Protein AF-A0A2I0VG80-F1 (afdb_monomer_lite)

Organism: NCBI:txid906689

InterPro domains:
  IPR001585 Transaldolase/Fructose-6-phosphate aldolase [PF00923] (35-62)
  IPR013785 Aldolase-type TIM barrel [G3DSA:3.20.20.70] (5-63)
  IPR018225 Transaldolase, active site [PS01054] (40-48)

Sequence (63 aa):
MIKRTTLHDLYESQGESPWYDNLCRPVTNLLPHIARGVRGVTSNPTIFQKAISSSNAYDEQFG

Foldseek 3Di:
DLDADVLQCCCPVVVDAAEAEADAPPNVVCVVVVSHNHDYYDDDPVRVVCRVVVDCPCVVPPD

pLDDT: mean 94.56, std 6.44, range [58.41, 98.12]

Radius of gyration: 14.56 Å; chains: 1; bounding box: 35×18×38 Å

Structure (mmCIF, N/CA/C/O backbone):
data_AF-A0A2I0VG80-F1
#
_entry.id   AF-A0A2I0VG80-F1
#
loop_
_atom_site.group_PDB
_atom_site.id
_atom_site.type_symbol
_atom_site.label_atom_id
_atom_site.label_alt_id
_atom_site.label_comp_id
_atom_site.label_asym_id
_atom_site.label_entity_id
_atom_site.label_seq_id
_atom_site.pdbx_PDB_ins_code
_atom_site.Cartn_x
_atom_site.Cartn_y
_atom_site.Cartn_z
_atom_site.occupancy
_atom_site.B_iso_or_equiv
_atom_site.auth_seq_id
_atom_site.auth_comp_id
_atom_site.auth_asym_id
_atom_site.auth_atom_id
_atom_site.pdbx_PDB_mod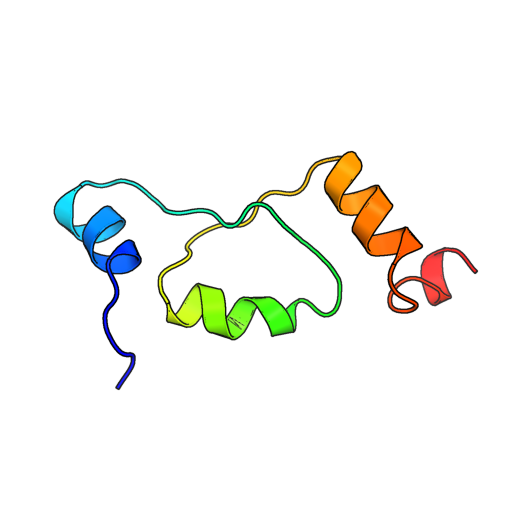el_num
ATOM 1 N N . MET A 1 1 ? -21.056 -10.413 0.015 1.00 58.41 1 MET A N 1
ATOM 2 C CA . MET A 1 1 ? -20.887 -9.493 1.163 1.00 58.41 1 MET A CA 1
ATOM 3 C C . MET A 1 1 ? -19.403 -9.244 1.359 1.00 58.41 1 MET A C 1
ATOM 5 O O . MET A 1 1 ? -18.652 -10.213 1.380 1.00 58.41 1 MET A O 1
ATOM 9 N N . ILE A 1 2 ? -18.970 -7.986 1.457 1.00 70.38 2 ILE A N 1
ATOM 10 C CA . ILE A 1 2 ? -17.589 -7.668 1.846 1.00 70.38 2 ILE A CA 1
ATOM 11 C C . ILE A 1 2 ? -17.451 -8.010 3.332 1.00 70.38 2 ILE A C 1
ATOM 13 O O . ILE A 1 2 ? -18.245 -7.548 4.151 1.00 70.38 2 ILE A O 1
ATOM 17 N N . LYS A 1 3 ? -16.492 -8.874 3.677 1.00 87.19 3 LYS A N 1
ATOM 18 C CA . LYS A 1 3 ? -16.241 -9.260 5.069 1.00 87.19 3 LYS A CA 1
ATOM 19 C C . LYS A 1 3 ? -15.576 -8.085 5.790 1.00 87.19 3 LYS A C 1
ATOM 21 O O . LYS A 1 3 ? -14.482 -7.677 5.407 1.00 87.19 3 LYS A O 1
ATOM 26 N N . ARG A 1 4 ? -16.234 -7.568 6.832 1.00 93.50 4 ARG A N 1
ATOM 27 C CA . ARG A 1 4 ? -15.688 -6.535 7.728 1.00 93.50 4 ARG A CA 1
ATOM 28 C C . ARG A 1 4 ? -14.357 -6.991 8.334 1.00 93.50 4 ARG A C 1
ATOM 30 O O . ARG A 1 4 ? -14.165 -8.173 8.624 1.00 93.50 4 ARG A O 1
ATOM 37 N N . THR A 1 5 ? -13.449 -6.040 8.517 1.00 97.25 5 THR A N 1
ATOM 38 C CA . THR A 1 5 ? -12.112 -6.235 9.098 1.00 97.25 5 THR A CA 1
ATOM 39 C C . THR A 1 5 ? -11.846 -5.147 10.136 1.00 97.25 5 THR A C 1
ATOM 41 O O . THR A 1 5 ? -12.525 -4.121 10.145 1.00 97.25 5 THR A O 1
ATOM 44 N N . THR A 1 6 ? -10.780 -5.311 10.915 1.00 97.44 6 THR A N 1
ATOM 45 C CA . THR A 1 6 ? -10.308 -4.303 11.873 1.00 97.44 6 THR A CA 1
ATOM 46 C C . THR A 1 6 ? -9.955 -2.957 11.234 1.00 97.44 6 THR A C 1
ATOM 48 O O . THR A 1 6 ? -10.043 -1.936 11.903 1.00 97.44 6 THR A O 1
ATOM 51 N N . LEU A 1 7 ? -9.591 -2.917 9.945 1.00 97.62 7 LEU A N 1
ATOM 52 C CA . LEU A 1 7 ? -9.307 -1.661 9.236 1.00 97.62 7 LEU A CA 1
ATOM 53 C C . LEU A 1 7 ? -10.570 -0.815 9.034 1.00 97.62 7 LEU A C 1
ATOM 55 O O . LEU A 1 7 ? -10.496 0.410 9.042 1.00 97.62 7 LEU A O 1
ATOM 59 N N . HIS A 1 8 ? -11.726 -1.465 8.880 1.00 97.88 8 HIS A N 1
ATOM 60 C CA . HIS A 1 8 ? -13.005 -0.763 8.821 1.00 97.88 8 HIS A CA 1
ATOM 61 C C . HIS A 1 8 ? -13.339 -0.151 10.184 1.00 97.88 8 HIS A C 1
ATOM 63 O O . HIS A 1 8 ? -13.687 1.024 10.256 1.00 97.88 8 HIS A O 1
ATOM 69 N N . ASP A 1 9 ? -13.161 -0.918 11.264 1.00 97.88 9 ASP A N 1
ATOM 70 C CA . ASP A 1 9 ? -13.449 -0.446 12.621 1.00 97.88 9 ASP A CA 1
ATOM 71 C C . ASP A 1 9 ? -12.478 0.663 13.061 1.00 97.88 9 ASP A C 1
ATOM 73 O O . ASP A 1 9 ? -12.895 1.605 13.730 1.00 97.88 9 ASP A O 1
ATOM 77 N N . LEU A 1 10 ? -11.209 0.607 12.640 1.00 97.81 10 LEU A N 1
ATOM 78 C CA . LEU A 1 10 ? -10.225 1.666 12.885 1.00 97.81 10 LEU A CA 1
ATOM 79 C C . LEU A 1 10 ? -10.710 3.015 12.336 1.00 97.81 10 LEU A C 1
ATOM 81 O O . LEU A 1 10 ? -10.652 4.025 13.033 1.00 97.81 10 LEU A O 1
ATOM 85 N N . TYR A 1 11 ? -11.267 3.023 11.126 1.00 97.81 11 TYR A N 1
ATOM 86 C CA . TYR A 1 11 ? -11.812 4.248 10.557 1.00 97.81 11 TYR A CA 1
ATOM 87 C C . TYR A 1 11 ? -13.145 4.650 11.192 1.00 97.81 11 TYR A C 1
ATOM 89 O O . TYR A 1 11 ? -13.298 5.784 11.634 1.00 97.81 11 TYR A O 1
ATOM 97 N N . GLU A 1 12 ? -14.111 3.736 11.251 1.00 97.88 12 GLU A N 1
ATOM 98 C CA . GLU A 1 12 ? -15.474 4.066 11.680 1.00 97.88 12 GLU A CA 1
ATOM 99 C C . GLU A 1 12 ? -15.582 4.351 13.182 1.00 97.88 12 GLU A C 1
ATOM 101 O O . GLU A 1 12 ? -16.369 5.202 13.586 1.00 97.88 12 GLU A O 1
ATOM 106 N N . SER A 1 13 ? -14.813 3.637 14.011 1.00 97.94 13 SER A N 1
ATOM 107 C CA . SER A 1 13 ? -14.893 3.744 15.474 1.00 97.94 13 SER A CA 1
ATOM 108 C C . SER A 1 13 ? -13.838 4.676 16.062 1.00 97.94 13 SER A C 1
ATOM 110 O O . SER A 1 13 ? -14.085 5.257 17.113 1.00 97.94 13 SER A O 1
ATOM 112 N N . GLN A 1 14 ? -12.666 4.797 15.427 1.00 98.00 14 GLN A N 1
ATOM 113 C CA . GLN A 1 14 ? -11.552 5.600 15.958 1.00 98.00 14 GLN A CA 1
ATOM 114 C C . GLN A 1 14 ? -11.246 6.847 15.116 1.00 98.00 14 GLN A C 1
ATOM 116 O O . GLN A 1 14 ? -10.479 7.694 15.556 1.00 98.00 14 GLN A O 1
ATOM 121 N N . GLY A 1 15 ? -11.831 6.991 13.921 1.00 97.75 15 GLY A N 1
ATOM 122 C CA . GLY A 1 15 ? -11.566 8.119 13.020 1.00 97.75 15 GLY A CA 1
ATOM 123 C C . GLY A 1 15 ? -10.235 8.029 12.263 1.00 97.75 15 GLY A C 1
ATOM 124 O O . GLY A 1 15 ? -9.924 8.912 11.464 1.00 97.75 15 GLY A O 1
ATOM 125 N N . GLU A 1 16 ? -9.470 6.955 12.454 1.00 98.00 16 GLU A N 1
ATOM 126 C CA . GLU A 1 16 ? -8.133 6.786 11.885 1.00 98.00 16 GLU A CA 1
ATOM 127 C C . GLU A 1 16 ? -8.200 6.111 10.511 1.00 98.00 16 GLU A C 1
ATOM 129 O O . GLU A 1 16 ? -8.774 5.035 10.344 1.00 98.00 16 GLU A O 1
ATOM 134 N N . SER A 1 17 ? -7.612 6.730 9.486 1.00 98.06 17 SER A N 1
ATOM 135 C CA . SER A 1 17 ? -7.641 6.177 8.125 1.00 98.06 17 SER A CA 1
ATOM 136 C C . SER A 1 17 ? -6.428 5.273 7.870 1.00 98.06 17 SER A C 1
ATOM 138 O O . SER A 1 17 ? -5.309 5.777 7.850 1.00 98.06 17 SER A O 1
ATOM 140 N N . PRO A 1 18 ? -6.607 3.964 7.606 1.00 97.81 18 PRO A N 1
ATOM 141 C CA . PRO A 1 18 ? -5.496 3.055 7.326 1.00 97.81 18 PRO A CA 1
ATOM 142 C C . PRO A 1 18 ? -4.971 3.198 5.893 1.00 97.81 18 PRO A C 1
ATOM 144 O O . PRO A 1 18 ? -5.737 3.145 4.923 1.00 97.81 18 PRO A O 1
ATOM 147 N N . TRP A 1 19 ? -3.651 3.351 5.760 1.00 98.12 19 TRP A N 1
ATOM 148 C CA . TRP A 1 19 ? -2.950 3.504 4.481 1.00 98.12 19 TRP A CA 1
ATOM 149 C C . TRP A 1 19 ? -2.019 2.317 4.224 1.00 98.12 19 TRP A C 1
ATOM 151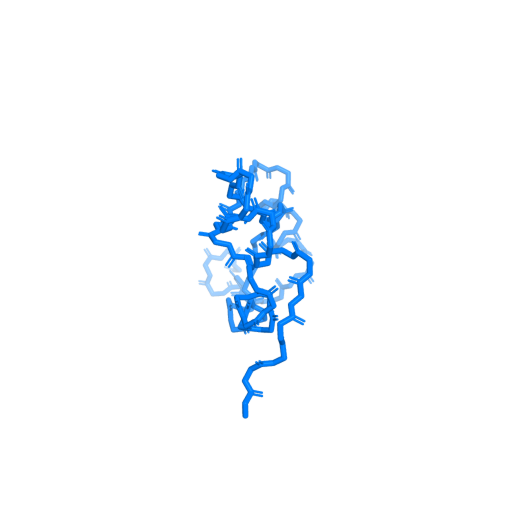 O O . TRP A 1 19 ? -1.496 1.706 5.155 1.00 98.12 19 TRP A O 1
ATOM 161 N N . TYR A 1 20 ? -1.824 1.981 2.951 1.00 97.38 20 TYR A N 1
ATOM 162 C CA . TYR A 1 20 ? -0.922 0.918 2.520 1.00 97.38 20 TYR A CA 1
ATOM 163 C C . TYR A 1 20 ? 0.375 1.506 1.954 1.00 97.38 20 TYR A C 1
ATOM 165 O O . TYR A 1 20 ? 0.352 2.218 0.950 1.00 97.38 20 TYR A O 1
ATOM 173 N N . ASP A 1 21 ? 1.503 1.201 2.601 1.00 96.75 21 ASP A N 1
ATOM 174 C CA . ASP A 1 21 ? 2.818 1.768 2.270 1.00 96.75 21 ASP A CA 1
ATOM 175 C C . ASP A 1 21 ? 3.553 0.987 1.178 1.00 96.75 21 ASP A C 1
ATOM 177 O O . ASP A 1 21 ? 4.643 0.449 1.370 1.00 96.75 21 ASP A O 1
ATOM 181 N N . ASN A 1 22 ? 2.901 0.858 0.026 1.00 95.00 22 ASN A N 1
ATOM 182 C CA . ASN A 1 22 ? 3.496 0.308 -1.181 1.00 95.00 22 ASN A CA 1
ATOM 183 C C . ASN A 1 22 ? 2.659 0.695 -2.408 1.00 95.00 22 ASN A C 1
ATOM 185 O O . ASN A 1 22 ? 1.427 0.721 -2.356 1.00 95.00 22 ASN A O 1
ATOM 189 N N . LEU A 1 23 ? 3.328 0.922 -3.538 1.00 95.38 23 LEU A N 1
ATOM 190 C CA . LEU A 1 23 ? 2.687 1.211 -4.816 1.00 95.38 23 LEU A CA 1
ATOM 191 C C . LEU A 1 23 ? 3.544 0.671 -5.966 1.00 95.38 23 LEU A C 1
ATOM 193 O O . LEU A 1 23 ? 4.659 1.133 -6.187 1.00 95.38 23 LEU A O 1
ATOM 197 N N . CYS A 1 24 ? 3.010 -0.303 -6.705 1.00 94.94 24 CYS A N 1
ATOM 198 C CA . CYS A 1 24 ? 3.670 -0.939 -7.847 1.00 94.94 24 CYS A CA 1
ATOM 199 C C . CYS A 1 24 ? 2.634 -1.323 -8.919 1.00 94.94 24 CYS A C 1
ATOM 201 O O . CYS A 1 24 ? 1.454 -1.518 -8.610 1.00 94.94 24 CYS A O 1
ATOM 203 N N . ARG A 1 25 ? 3.064 -1.428 -10.181 1.00 94.81 25 ARG A N 1
ATOM 204 C CA . ARG A 1 25 ? 2.245 -1.954 -11.281 1.00 94.81 25 ARG A CA 1
ATOM 205 C C . ARG A 1 25 ? 2.218 -3.499 -11.260 1.00 94.81 25 ARG A C 1
ATOM 207 O O . ARG A 1 25 ? 3.252 -4.113 -11.006 1.00 94.81 25 ARG A O 1
ATOM 214 N N . PRO A 1 26 ? 1.073 -4.134 -11.578 1.00 94.06 26 PRO A N 1
ATOM 215 C CA . PRO A 1 26 ? -0.220 -3.514 -11.855 1.00 94.06 26 PRO A CA 1
ATOM 216 C C . PRO A 1 26 ? -0.940 -3.084 -10.565 1.00 94.06 26 PRO A C 1
ATOM 218 O O . PRO A 1 26 ? -0.966 -3.801 -9.565 1.00 94.06 26 PRO A O 1
ATOM 221 N N . VAL A 1 27 ? -1.607 -1.927 -10.610 1.00 93.56 27 VAL A N 1
ATOM 222 C CA . VAL A 1 27 ? -2.332 -1.363 -9.451 1.00 93.56 27 VAL A CA 1
ATOM 223 C C . VAL A 1 27 ? -3.553 -2.191 -9.035 1.00 93.56 27 VAL A C 1
ATOM 225 O O . VAL A 1 27 ? -4.075 -2.024 -7.936 1.00 93.56 27 VAL A O 1
ATOM 228 N N . THR A 1 28 ? -3.989 -3.131 -9.875 1.00 95.12 28 THR A N 1
ATOM 229 C CA . THR A 1 28 ? -5.068 -4.088 -9.580 1.00 95.12 28 THR A CA 1
ATOM 230 C C . THR A 1 28 ? -4.773 -4.945 -8.352 1.00 95.12 28 THR A C 1
ATOM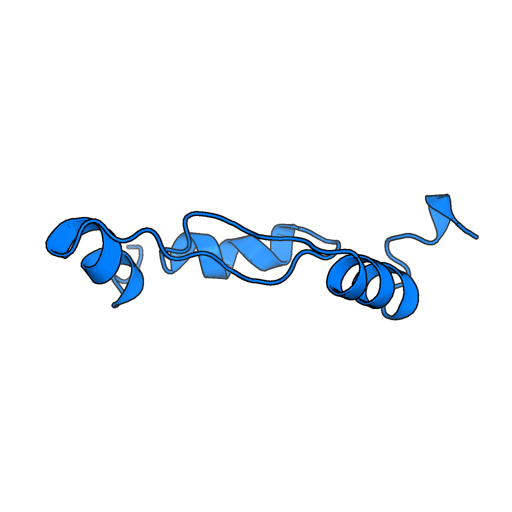 232 O O . THR A 1 28 ? -5.702 -5.381 -7.673 1.00 95.12 28 THR A O 1
ATOM 235 N N . ASN A 1 29 ? -3.496 -5.118 -7.999 1.00 92.38 29 ASN A N 1
ATOM 236 C CA . ASN A 1 29 ? -3.082 -5.809 -6.779 1.00 92.38 29 ASN A CA 1
ATOM 237 C C . ASN A 1 29 ? -3.542 -5.095 -5.495 1.00 92.38 29 ASN A C 1
ATOM 239 O O . ASN A 1 29 ? -3.552 -5.707 -4.431 1.00 92.38 29 ASN A O 1
ATOM 243 N N . LEU A 1 30 ? -3.976 -3.831 -5.576 1.00 95.69 30 LEU A N 1
ATOM 244 C CA . LEU A 1 30 ? -4.541 -3.085 -4.450 1.00 95.69 30 LEU A CA 1
ATOM 245 C C . LEU A 1 30 ? -6.012 -3.425 -4.174 1.00 95.69 30 LEU A C 1
ATOM 247 O O . LEU A 1 30 ? -6.476 -3.195 -3.059 1.00 95.69 30 LEU A O 1
ATOM 251 N N . LEU A 1 31 ? -6.754 -4.002 -5.128 1.00 95.88 31 LEU A N 1
ATOM 252 C CA . LEU A 1 31 ? -8.192 -4.273 -4.969 1.00 95.88 31 LEU A CA 1
ATOM 253 C C . LEU A 1 31 ? -8.523 -5.090 -3.702 1.00 95.88 31 LEU A C 1
ATOM 255 O O . LEU A 1 31 ? -9.435 -4.695 -2.971 1.00 95.88 31 LEU A O 1
ATOM 259 N N . PRO A 1 32 ? -7.778 -6.159 -3.347 1.00 95.62 32 PRO A N 1
ATOM 260 C CA . PRO A 1 32 ? -8.019 -6.892 -2.103 1.00 95.62 32 PRO A CA 1
ATOM 261 C C . PRO A 1 32 ? -7.708 -6.078 -0.840 1.00 95.62 32 PRO A C 1
ATOM 263 O O . PRO A 1 32 ? -8.241 -6.365 0.230 1.00 95.62 32 PRO A O 1
ATOM 266 N N . HIS A 1 33 ? -6.825 -5.082 -0.920 1.00 96.50 33 HIS A N 1
ATOM 267 C CA . HIS A 1 33 ? -6.519 -4.188 0.198 1.00 96.50 33 HIS A CA 1
ATOM 268 C C . HIS A 1 33 ? -7.639 -3.169 0.404 1.00 96.50 33 HIS A C 1
ATOM 270 O O . HIS A 1 33 ? -8.097 -2.997 1.533 1.00 96.50 33 HIS A O 1
ATOM 276 N N . ILE A 1 34 ? -8.143 -2.588 -0.686 1.00 96.19 34 ILE A N 1
ATOM 277 C CA . ILE A 1 34 ? -9.302 -1.686 -0.674 1.00 96.19 34 ILE A CA 1
ATOM 278 C C . ILE A 1 34 ? -10.528 -2.419 -0.119 1.00 96.19 34 ILE A C 1
ATOM 280 O O . ILE A 1 34 ? -11.161 -1.945 0.818 1.00 96.19 34 ILE A O 1
ATOM 284 N N . ALA A 1 35 ? -10.805 -3.634 -0.605 1.00 96.75 35 ALA A N 1
ATOM 285 C CA . ALA A 1 35 ? -11.908 -4.461 -0.110 1.00 96.75 35 ALA A CA 1
ATOM 286 C C . ALA A 1 35 ? -11.769 -4.841 1.376 1.00 96.75 35 ALA A C 1
ATOM 288 O O . ALA A 1 35 ? -12.759 -5.145 2.036 1.00 96.75 35 ALA A O 1
ATOM 289 N N . ARG A 1 36 ? -10.544 -4.834 1.916 1.00 96.56 36 ARG A N 1
ATOM 290 C CA . ARG A 1 36 ? -10.270 -5.062 3.340 1.00 96.56 36 ARG A CA 1
ATOM 291 C C . ARG A 1 36 ? -10.267 -3.784 4.170 1.00 96.56 36 ARG A C 1
ATOM 293 O O . ARG A 1 36 ? -10.053 -3.908 5.368 1.00 96.56 36 ARG A O 1
ATOM 300 N N . GLY A 1 37 ? -10.518 -2.611 3.595 1.00 97.00 37 GLY A N 1
ATOM 301 C CA . GLY A 1 37 ? -10.670 -1.356 4.332 1.00 97.00 37 GLY A CA 1
ATOM 302 C C . GLY A 1 37 ? -9.484 -0.394 4.247 1.00 97.00 37 GLY A C 1
ATOM 303 O O . GLY A 1 37 ? -9.500 0.609 4.949 1.00 97.00 37 GLY A O 1
ATOM 304 N N . VAL A 1 38 ? -8.468 -0.650 3.410 1.00 97.62 38 VAL A N 1
ATOM 305 C CA . VAL A 1 38 ? -7.427 0.356 3.111 1.00 97.62 38 VAL A CA 1
ATOM 306 C C . VAL A 1 38 ? -8.054 1.548 2.386 1.00 97.62 38 VAL A C 1
ATOM 308 O O . VAL A 1 38 ? -8.817 1.363 1.438 1.00 97.62 38 VAL A O 1
ATOM 311 N N . ARG A 1 39 ? -7.711 2.769 2.813 1.00 97.44 39 ARG A N 1
ATOM 312 C CA . ARG A 1 39 ? -8.316 4.022 2.315 1.00 97.44 39 ARG A CA 1
ATOM 313 C C . ARG A 1 39 ? -7.338 4.947 1.594 1.00 97.44 39 ARG A C 1
ATOM 315 O O . ARG A 1 39 ? -7.758 5.943 1.017 1.00 97.44 39 ARG A O 1
ATOM 322 N N . GLY A 1 40 ? -6.052 4.616 1.614 1.00 97.31 40 GLY A N 1
ATOM 323 C CA . GLY A 1 40 ? -5.002 5.380 0.955 1.00 97.31 40 GLY A CA 1
ATOM 324 C C . GLY A 1 40 ? -3.783 4.517 0.666 1.00 97.31 40 GLY A C 1
ATOM 325 O O . GLY A 1 40 ? -3.632 3.423 1.213 1.00 97.31 40 GLY A O 1
ATOM 326 N N . VAL A 1 41 ? -2.913 5.021 -0.199 1.00 97.44 41 VAL A N 1
ATOM 327 C CA . VAL A 1 41 ? -1.605 4.430 -0.481 1.00 97.44 41 VAL A CA 1
ATOM 328 C C . VAL A 1 41 ? -0.543 5.509 -0.379 1.00 97.44 41 VAL A C 1
ATOM 330 O O . VAL A 1 41 ? -0.801 6.667 -0.710 1.00 97.44 41 VAL A O 1
ATOM 333 N N . THR A 1 42 ? 0.652 5.128 0.052 1.00 96.88 42 THR A N 1
ATOM 334 C CA . THR A 1 42 ? 1.836 5.980 -0.039 1.00 96.88 42 THR A CA 1
ATOM 335 C C . THR A 1 42 ? 2.823 5.419 -1.045 1.00 96.88 42 THR A C 1
ATOM 337 O O . THR A 1 42 ? 2.933 4.216 -1.280 1.00 96.88 42 THR A O 1
ATOM 340 N N . SER A 1 43 ? 3.570 6.339 -1.636 1.00 95.75 43 SER A N 1
ATOM 341 C CA . SER A 1 43 ? 4.788 6.043 -2.370 1.00 95.75 43 SER A CA 1
ATOM 342 C C . SER A 1 43 ? 5.897 6.933 -1.840 1.00 95.75 43 SER A C 1
ATOM 344 O O . SER A 1 43 ? 5.649 8.060 -1.415 1.00 95.75 43 SER A O 1
ATOM 346 N N . ASN A 1 44 ? 7.123 6.450 -1.934 1.00 96.44 44 ASN A N 1
ATOM 347 C CA . ASN A 1 44 ? 8.332 7.211 -1.662 1.00 96.44 44 ASN A CA 1
ATOM 348 C C . ASN A 1 44 ? 9.420 6.777 -2.668 1.00 96.44 44 ASN A C 1
ATOM 350 O O . ASN A 1 44 ? 9.218 5.783 -3.379 1.00 96.44 44 ASN A O 1
ATOM 354 N N . PRO A 1 45 ? 10.561 7.486 -2.765 1.00 97.31 45 PRO A N 1
ATOM 355 C CA . PRO A 1 45 ? 11.609 7.146 -3.730 1.00 97.31 45 PRO A CA 1
ATOM 356 C C . PRO A 1 45 ? 12.089 5.689 -3.645 1.00 97.31 45 PRO A C 1
ATOM 358 O O . PRO A 1 45 ? 12.305 5.053 -4.673 1.00 97.31 45 PRO A O 1
ATOM 361 N N . THR A 1 46 ? 12.183 5.118 -2.440 1.00 97.56 46 THR A N 1
ATOM 362 C CA . THR A 1 46 ? 12.600 3.721 -2.246 1.00 97.56 46 THR A CA 1
ATOM 363 C C . THR A 1 46 ? 11.554 2.721 -2.747 1.00 97.56 46 THR A C 1
ATOM 365 O O . THR A 1 46 ? 11.921 1.715 -3.353 1.00 97.56 46 THR A O 1
ATOM 368 N N . ILE A 1 47 ? 10.261 2.983 -2.528 1.00 96.62 47 ILE A N 1
ATOM 369 C CA . ILE A 1 47 ? 9.159 2.169 -3.068 1.00 96.62 47 ILE A CA 1
ATOM 370 C C . ILE A 1 47 ? 9.183 2.207 -4.597 1.00 96.62 47 ILE A C 1
ATOM 372 O O . ILE A 1 47 ? 9.131 1.154 -5.226 1.00 96.62 47 ILE A O 1
ATOM 376 N N . PHE A 1 48 ? 9.336 3.393 -5.195 1.00 94.94 48 PHE A N 1
ATOM 377 C CA . PHE A 1 48 ? 9.407 3.534 -6.651 1.00 94.94 48 PHE A CA 1
ATOM 378 C C . PHE A 1 48 ? 10.606 2.806 -7.253 1.00 94.94 48 PHE A C 1
ATOM 380 O O . PHE A 1 48 ? 10.441 2.054 -8.211 1.00 94.94 48 PHE A O 1
ATOM 387 N N . GLN A 1 49 ? 11.795 2.979 -6.670 1.00 96.12 49 GLN A N 1
ATOM 388 C CA . GLN A 1 49 ? 12.999 2.293 -7.132 1.00 96.12 49 GLN A CA 1
ATOM 389 C C . GLN A 1 49 ? 12.806 0.772 -7.123 1.00 96.12 49 GLN A C 1
ATOM 391 O O . GLN A 1 49 ? 13.136 0.111 -8.103 1.00 96.12 49 GLN A O 1
ATOM 396 N N . LYS A 1 50 ? 12.232 0.222 -6.043 1.00 96.31 50 LYS A N 1
ATOM 397 C CA . LYS A 1 50 ? 11.926 -1.212 -5.945 1.00 96.31 50 LYS A CA 1
ATOM 398 C C . LYS A 1 50 ? 10.875 -1.648 -6.961 1.00 96.31 50 LYS A C 1
ATOM 400 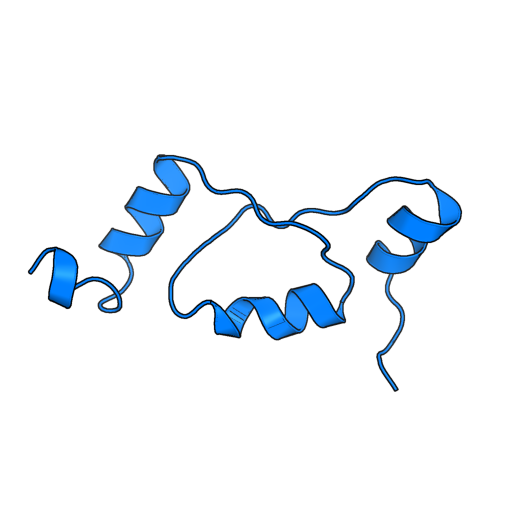O O . LYS A 1 50 ? 11.031 -2.704 -7.561 1.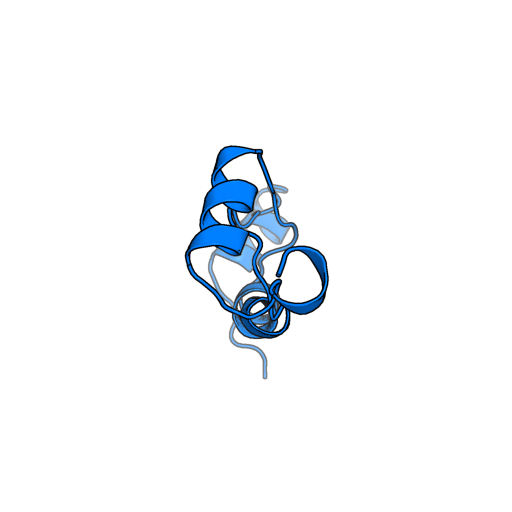00 96.31 50 LYS A O 1
ATOM 405 N N . ALA A 1 51 ? 9.815 -0.866 -7.155 1.00 95.56 51 ALA A N 1
ATOM 406 C CA . ALA A 1 51 ? 8.754 -1.190 -8.104 1.00 95.56 51 ALA A CA 1
ATOM 407 C C . ALA A 1 51 ? 9.287 -1.306 -9.541 1.00 95.56 51 ALA A C 1
ATOM 409 O O . ALA A 1 51 ? 8.940 -2.255 -10.236 1.00 95.56 51 ALA A O 1
ATOM 410 N N . ILE A 1 52 ? 10.168 -0.384 -9.945 1.00 95.38 52 ILE A N 1
ATOM 411 C CA . ILE A 1 52 ? 10.790 -0.373 -11.276 1.00 95.38 52 ILE A CA 1
ATOM 412 C C . ILE A 1 52 ? 11.806 -1.511 -11.424 1.00 95.38 52 ILE A C 1
ATOM 414 O O . ILE A 1 52 ? 11.800 -2.201 -12.432 1.00 95.38 52 ILE A O 1
ATOM 418 N N . SER A 1 53 ? 12.671 -1.746 -10.430 1.00 95.50 53 SER A N 1
ATOM 419 C CA . SER A 1 53 ? 13.751 -2.736 -10.571 1.00 95.50 53 SER A CA 1
ATOM 420 C C . SER A 1 53 ? 13.309 -4.195 -10.422 1.00 95.50 53 SER A C 1
ATOM 422 O O . SER A 1 53 ? 14.048 -5.096 -10.814 1.00 95.50 53 SER A O 1
ATOM 424 N N . SER A 1 54 ? 12.142 -4.448 -9.823 1.00 92.94 54 SER A N 1
ATOM 425 C CA . SER A 1 54 ? 11.650 -5.805 -9.531 1.00 92.94 54 SER A CA 1
ATOM 426 C C . SER A 1 54 ? 10.565 -6.305 -10.487 1.00 92.94 54 SER A C 1
ATOM 428 O O . SER A 1 54 ? 10.073 -7.419 -10.313 1.00 92.94 54 SER A O 1
ATOM 430 N N . SER A 1 55 ? 10.170 -5.500 -11.475 1.00 92.06 55 SER A N 1
ATOM 431 C CA . SER A 1 55 ? 9.061 -5.808 -12.376 1.00 92.06 55 SER A CA 1
ATOM 432 C C . SER A 1 55 ? 9.319 -5.266 -13.775 1.00 92.06 55 SER A C 1
ATOM 434 O O . SER A 1 55 ? 9.750 -4.130 -13.926 1.00 92.06 55 SER A O 1
ATOM 436 N N . ASN A 1 56 ? 8.947 -6.044 -14.792 1.00 94.50 56 ASN A N 1
ATOM 437 C CA . ASN A 1 56 ? 8.972 -5.618 -16.194 1.00 94.50 56 ASN A CA 1
ATOM 438 C C . ASN A 1 56 ? 7.81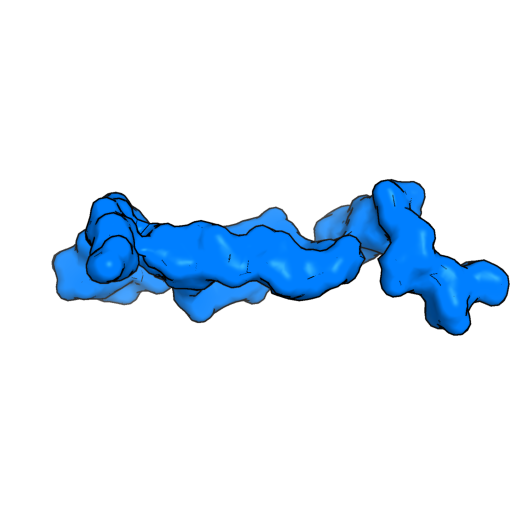0 -4.679 -16.567 1.00 94.50 56 ASN A C 1
ATOM 440 O O . ASN A 1 56 ? 7.716 -4.193 -17.691 1.00 94.50 56 ASN A O 1
ATOM 444 N N . ALA A 1 57 ? 6.899 -4.399 -15.629 1.00 94.69 57 ALA A N 1
ATOM 445 C CA . ALA A 1 57 ? 5.725 -3.560 -15.862 1.00 94.69 57 ALA A CA 1
ATOM 446 C C . ALA A 1 57 ? 6.054 -2.085 -16.177 1.00 94.69 57 ALA A C 1
ATOM 448 O O . ALA A 1 57 ? 5.138 -1.287 -16.393 1.00 94.69 57 ALA A O 1
ATOM 449 N N . TYR A 1 58 ? 7.337 -1.720 -16.153 1.00 94.81 58 TYR A N 1
ATOM 450 C CA . TYR A 1 58 ? 7.852 -0.388 -16.448 1.00 94.81 58 TYR A CA 1
ATOM 451 C C . TYR A 1 58 ? 8.805 -0.367 -17.656 1.00 94.81 58 TYR A C 1
ATOM 453 O O . TYR A 1 58 ? 9.277 0.713 -18.009 1.00 94.81 58 TYR A O 1
ATOM 461 N N . ASP A 1 59 ? 9.061 -1.509 -18.305 1.00 94.94 59 ASP A N 1
ATOM 462 C CA . ASP A 1 59 ? 10.059 -1.631 -19.377 1.00 94.94 59 ASP A CA 1
ATOM 463 C C . ASP A 1 59 ? 9.748 -0.710 -20.561 1.00 94.94 59 ASP A C 1
ATOM 465 O O . ASP A 1 59 ? 10.641 -0.055 -21.075 1.00 94.94 59 ASP A O 1
ATOM 469 N N . GLU A 1 60 ? 8.479 -0.539 -20.943 1.00 95.50 60 GLU A N 1
ATOM 470 C CA . GLU A 1 60 ? 8.104 0.390 -22.024 1.00 95.50 60 GLU A CA 1
ATOM 471 C C . GLU A 1 60 ? 8.498 1.854 -21.747 1.00 95.50 60 GLU A C 1
ATOM 473 O O . GLU A 1 60 ? 8.594 2.656 -22.673 1.00 95.50 60 GLU A O 1
ATOM 478 N N . GLN A 1 61 ? 8.696 2.228 -20.479 1.00 93.31 61 GLN A N 1
ATOM 479 C CA . GLN A 1 61 ? 9.048 3.592 -20.079 1.00 93.31 61 GLN A CA 1
ATOM 480 C C . GLN A 1 61 ? 10.560 3.801 -19.900 1.00 93.31 61 GLN A C 1
ATOM 482 O O . GLN A 1 61 ? 11.007 4.947 -19.952 1.00 93.31 61 GLN A O 1
ATOM 487 N N . PHE A 1 62 ? 11.322 2.735 -19.631 1.00 87.50 62 PHE A N 1
ATOM 488 C CA . PHE A 1 62 ? 12.730 2.816 -19.208 1.00 87.50 62 PHE A CA 1
ATOM 489 C C . PHE A 1 62 ? 13.681 1.826 -19.909 1.00 87.50 62 PHE A C 1
ATOM 491 O O . PHE A 1 62 ? 14.875 1.846 -19.605 1.00 87.50 62 PHE A O 1
ATOM 498 N N . GLY A 1 63 ? 13.166 0.950 -20.773 1.00 76.56 63 GLY A N 1
ATOM 499 C CA . GLY A 1 63 ? 13.923 -0.028 -21.561 1.00 76.56 63 GLY A CA 1
ATOM 500 C C . GLY A 1 63 ? 14.497 0.519 -22.860 1.00 76.56 63 GLY A C 1
ATOM 501 O O . GLY A 1 63 ? 14.157 1.659 -23.250 1.00 76.56 63 GLY A O 1
#

Secondary structure (DSSP, 8-state):
-PPP-HHHHHHHHH-PPPEE----SSGGGGHHHHHTT--EE---HHHHHHHHHT-GGGHHHH-